Protein AF-A0A1A1YU60-F1 (afdb_monomer_lite)

Secondary structure (DSSP, 8-state):
-----TT--TTSEE----SSS-TTTT-HHHHTT---SSS-EEEEEEETTEEEEE-TTT--EEEEEGGG---------

Structure (mmCIF, N/CA/C/O backbone):
data_AF-A0A1A1YU60-F1
#
_entry.id   AF-A0A1A1YU60-F1
#
loop_
_atom_site.group_PDB
_atom_site.id
_atom_site.type_symbol
_atom_site.label_atom_id
_atom_site.label_alt_id
_atom_site.label_comp_id
_atom_site.label_asym_id
_atom_site.label_entity_id
_atom_site.label_seq_id
_atom_site.pdbx_PDB_ins_code
_atom_site.Cartn_x
_atom_site.Cartn_y
_atom_site.Cartn_z
_atom_site.occupancy
_atom_site.B_iso_or_equiv
_atom_site.auth_seq_id
_atom_site.auth_comp_id
_atom_site.auth_asym_id
_atom_site.auth_atom_id
_atom_site.pdbx_PDB_model_num
ATOM 1 N N . MET A 1 1 ? -7.887 -9.330 -17.367 1.00 65.44 1 MET A N 1
ATOM 2 C CA . MET A 1 1 ? -6.620 -8.906 -16.737 1.00 65.44 1 MET A CA 1
ATOM 3 C C . MET A 1 1 ? -6.571 -7.395 -16.817 1.00 65.44 1 MET A C 1
ATOM 5 O O . MET A 1 1 ? -6.614 -6.873 -17.924 1.00 65.44 1 MET A O 1
ATOM 9 N N . LEU A 1 2 ? -6.601 -6.702 -15.680 1.00 75.06 2 LEU A N 1
ATOM 10 C CA . LEU A 1 2 ? -6.392 -5.254 -15.662 1.00 75.06 2 LEU A CA 1
ATOM 11 C C . LEU A 1 2 ? -4.895 -4.959 -15.854 1.00 75.06 2 LEU A C 1
ATOM 13 O O . LEU A 1 2 ? -4.076 -5.766 -15.410 1.00 75.06 2 LEU A O 1
ATOM 17 N N . PRO A 1 3 ? -4.520 -3.843 -16.501 1.00 85.81 3 PRO A N 1
ATOM 18 C CA . PRO A 1 3 ? -3.120 -3.480 -16.651 1.00 85.81 3 PRO A CA 1
ATOM 19 C C . PRO A 1 3 ? -2.568 -2.999 -15.305 1.00 85.81 3 PRO A C 1
ATOM 21 O O . PRO A 1 3 ? -2.861 -1.892 -14.856 1.00 85.81 3 PRO A O 1
ATOM 24 N N . ILE A 1 4 ? -1.782 -3.851 -14.653 1.00 87.94 4 ILE A N 1
ATOM 25 C CA . ILE A 1 4 ? -0.993 -3.484 -13.476 1.00 87.94 4 ILE A CA 1
ATOM 26 C C . ILE A 1 4 ? 0.333 -2.893 -13.960 1.00 87.94 4 ILE A C 1
ATOM 28 O O . ILE A 1 4 ? 0.917 -3.379 -14.930 1.00 87.94 4 ILE A O 1
ATOM 32 N N . ASP A 1 5 ? 0.769 -1.812 -13.321 1.00 85.62 5 ASP A N 1
ATOM 33 C CA . ASP A 1 5 ? 2.023 -1.141 -13.635 1.00 85.62 5 ASP A CA 1
ATOM 34 C C . ASP A 1 5 ? 3.197 -2.123 -13.454 1.00 85.62 5 ASP A C 1
ATOM 36 O O . ASP A 1 5 ? 3.232 -2.854 -12.463 1.00 85.62 5 ASP A O 1
ATOM 40 N N . PRO A 1 6 ? 4.174 -2.174 -14.375 1.00 85.56 6 PRO A N 1
ATOM 41 C CA . PRO A 1 6 ? 5.295 -3.111 -14.280 1.00 85.56 6 PRO A CA 1
ATOM 42 C C . PRO A 1 6 ? 6.175 -2.898 -13.038 1.00 85.56 6 PRO A C 1
ATOM 44 O O . PRO A 1 6 ? 6.920 -3.799 -12.658 1.00 85.56 6 PRO A O 1
ATOM 47 N N . THR A 1 7 ? 6.108 -1.726 -12.402 1.00 86.25 7 THR A N 1
ATOM 48 C CA . THR A 1 7 ? 6.816 -1.412 -11.152 1.00 86.25 7 THR A CA 1
ATOM 49 C C . THR A 1 7 ? 6.005 -1.747 -9.897 1.00 86.25 7 THR A C 1
ATOM 51 O O . THR A 1 7 ? 6.497 -1.571 -8.780 1.00 86.25 7 THR A O 1
ATOM 54 N N . ALA A 1 8 ? 4.773 -2.241 -10.053 1.00 89.25 8 ALA A N 1
ATOM 55 C CA . ALA A 1 8 ? 3.920 -2.632 -8.945 1.00 89.25 8 ALA A CA 1
ATOM 56 C C . ALA A 1 8 ? 4.475 -3.877 -8.235 1.00 89.25 8 ALA A C 1
ATOM 58 O O . ALA A 1 8 ? 4.448 -4.992 -8.754 1.00 89.25 8 ALA A O 1
ATOM 59 N N . ASP A 1 9 ? 4.945 -3.681 -7.006 1.00 87.38 9 ASP A N 1
ATOM 60 C CA . ASP A 1 9 ? 5.465 -4.737 -6.141 1.00 87.38 9 ASP A CA 1
ATOM 61 C C . ASP A 1 9 ? 4.438 -5.057 -5.036 1.00 87.38 9 ASP A C 1
ATOM 63 O O . ASP A 1 9 ? 4.098 -4.160 -4.257 1.00 87.38 9 ASP A O 1
ATOM 67 N N . PRO A 1 10 ? 3.948 -6.309 -4.907 1.00 85.69 10 PRO A N 1
ATOM 68 C CA . PRO A 1 10 ? 3.038 -6.713 -3.829 1.00 85.69 10 PRO A CA 1
ATOM 69 C C . PRO A 1 10 ? 3.583 -6.484 -2.411 1.00 85.69 10 PRO A C 1
ATOM 71 O O . PRO A 1 10 ? 2.805 -6.385 -1.461 1.00 85.69 10 PRO A O 1
ATOM 74 N N . CYS A 1 11 ? 4.904 -6.390 -2.240 1.00 89.38 11 CYS A N 1
ATOM 75 C CA . CYS A 1 11 ? 5.530 -6.052 -0.964 1.00 89.38 11 CYS A CA 1
ATOM 76 C C . CYS A 1 11 ? 5.353 -4.566 -0.613 1.00 89.38 11 CYS A C 1
ATOM 78 O O . CYS A 1 11 ? 5.323 -4.209 0.568 1.00 89.38 11 CYS A O 1
ATOM 80 N N . ARG A 1 12 ? 5.199 -3.695 -1.619 1.00 92.50 12 ARG A N 1
ATOM 81 C CA . ARG A 1 12 ? 5.031 -2.245 -1.464 1.00 92.50 12 ARG A CA 1
ATOM 82 C C . ARG A 1 12 ? 3.551 -1.893 -1.371 1.00 92.50 12 ARG A C 1
ATOM 84 O O . ARG A 1 12 ? 2.885 -1.624 -2.368 1.00 92.50 12 ARG A O 1
ATOM 91 N N . ARG A 1 13 ? 3.039 -1.886 -0.141 1.00 93.00 13 ARG A N 1
ATOM 92 C CA . ARG A 1 13 ? 1.611 -1.704 0.152 1.00 93.00 13 ARG A CA 1
ATOM 93 C C . ARG A 1 13 ? 1.331 -0.357 0.802 1.00 93.00 13 ARG A C 1
ATOM 95 O O . ARG A 1 13 ? 2.058 0.072 1.695 1.00 93.00 13 ARG A O 1
ATOM 102 N N . ALA A 1 14 ? 0.242 0.278 0.385 1.00 92.06 14 ALA A N 1
ATOM 103 C CA . ALA A 1 14 ? -0.292 1.480 1.010 1.00 92.06 14 ALA A CA 1
ATOM 104 C C . ALA A 1 14 ? -1.766 1.291 1.395 1.00 92.06 14 ALA A C 1
ATOM 106 O O . ALA A 1 14 ? -2.594 0.909 0.571 1.00 92.06 14 ALA A O 1
ATOM 107 N N . TRP A 1 15 ? -2.112 1.617 2.641 1.00 90.19 15 TRP A N 1
ATOM 108 C CA . TRP A 1 15 ? -3.482 1.555 3.166 1.00 90.19 15 TRP A CA 1
ATOM 109 C C . TRP A 1 15 ? -4.180 2.902 3.002 1.00 90.19 15 TRP A C 1
ATOM 111 O O . TRP A 1 15 ? -4.380 3.658 3.955 1.00 90.19 15 TRP A O 1
ATOM 121 N N . LEU A 1 16 ? -4.495 3.227 1.750 1.00 88.19 16 LEU A N 1
ATOM 122 C CA . LEU A 1 16 ? -5.233 4.427 1.371 1.00 88.19 16 LEU A CA 1
ATOM 123 C C . LEU A 1 16 ? -6.492 4.034 0.587 1.00 88.19 16 LEU A C 1
ATOM 125 O O . LEU A 1 16 ? -6.447 3.072 -0.185 1.00 88.19 16 LEU A O 1
ATOM 129 N N . PRO A 1 17 ? -7.614 4.752 0.773 1.00 87.00 17 PRO A N 1
ATOM 130 C CA . PRO A 1 17 ? -8.824 4.479 0.015 1.00 87.00 17 PRO A CA 1
ATOM 131 C C . PRO A 1 17 ? -8.596 4.812 -1.460 1.00 87.00 17 PRO A C 1
ATOM 133 O O . PRO A 1 17 ? -7.993 5.838 -1.788 1.00 87.00 17 PRO A O 1
ATOM 136 N N . CYS A 1 18 ? -9.110 3.968 -2.352 1.00 89.44 18 CYS A N 1
ATOM 137 C CA . CYS A 1 18 ? -9.127 4.291 -3.770 1.00 89.44 18 CYS A CA 1
ATOM 138 C C . CYS A 1 18 ? -10.117 5.451 -4.020 1.00 89.44 18 CYS A C 1
ATOM 140 O O . CYS A 1 18 ? -11.212 5.457 -3.449 1.00 89.44 18 CYS A O 1
ATOM 142 N N . PRO A 1 19 ? -9.767 6.448 -4.854 1.00 88.62 19 PRO A N 1
ATOM 143 C CA . PRO A 1 19 ? -10.683 7.534 -5.201 1.00 88.62 19 PRO A CA 1
ATOM 144 C C . PRO A 1 19 ? -11.759 7.128 -6.221 1.00 88.62 19 PRO A C 1
ATOM 146 O O . PRO A 1 19 ? -12.725 7.863 -6.382 1.00 88.62 19 PRO A O 1
ATOM 149 N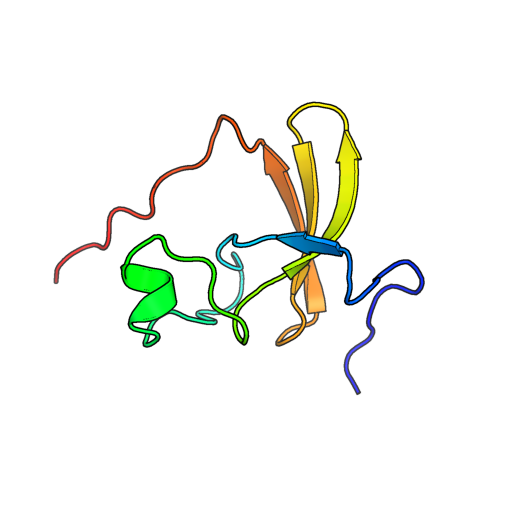 N . ASN A 1 20 ? -11.592 5.997 -6.917 1.00 89.62 20 ASN A N 1
ATOM 150 C CA . ASN A 1 20 ? -12.469 5.579 -8.018 1.00 89.62 20 ASN A CA 1
ATOM 151 C C . ASN A 1 20 ? -13.391 4.399 -7.670 1.00 89.62 20 ASN A C 1
ATOM 153 O O . ASN A 1 20 ? -14.459 4.263 -8.253 1.00 89.62 20 ASN A O 1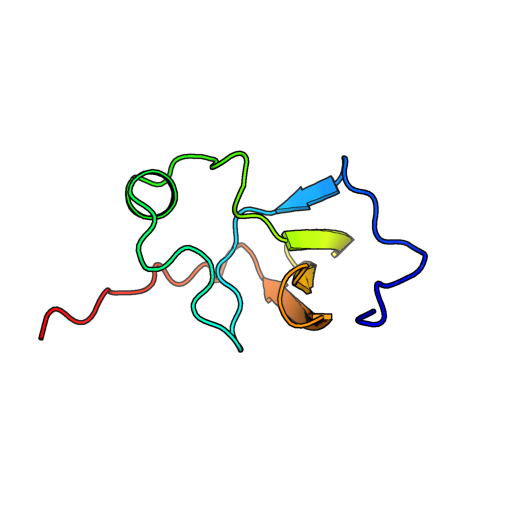
ATOM 157 N N . CYS A 1 21 ? -12.998 3.535 -6.732 1.00 88.69 21 CYS A N 1
ATOM 158 C CA . CYS A 1 21 ? -13.837 2.425 -6.281 1.00 88.69 21 CYS A CA 1
ATOM 159 C C . CYS A 1 21 ? -13.885 2.341 -4.757 1.00 88.69 21 CYS A C 1
ATOM 161 O O . CYS A 1 21 ? -12.904 2.645 -4.078 1.00 88.69 21 CYS A O 1
ATOM 163 N N . ASP A 1 22 ? -14.986 1.820 -4.228 1.00 85.19 22 ASP A N 1
ATOM 164 C CA . ASP A 1 22 ? -15.218 1.656 -2.790 1.00 85.19 22 ASP A CA 1
ATOM 165 C C . ASP A 1 22 ? -14.598 0.376 -2.210 1.00 85.19 22 ASP A C 1
ATOM 167 O O . ASP A 1 22 ? -15.166 -0.307 -1.360 1.00 85.19 22 ASP A O 1
ATOM 171 N N . GLN A 1 23 ? -13.381 0.048 -2.652 1.00 83.62 23 GLN A N 1
ATOM 172 C CA . GLN A 1 23 ? -12.624 -1.069 -2.097 1.00 83.62 23 GLN A CA 1
ATOM 173 C C . GLN A 1 23 ? -12.436 -0.875 -0.583 1.00 83.62 23 GLN A C 1
ATOM 175 O O . GLN A 1 23 ? -11.913 0.148 -0.139 1.00 83.62 23 GLN A O 1
ATOM 180 N N . GLY A 1 24 ? -12.826 -1.882 0.199 1.00 80.12 24 GLY A N 1
ATOM 181 C CA . GLY A 1 24 ? -12.696 -1.863 1.654 1.00 80.12 24 GLY A CA 1
ATOM 182 C C . GLY A 1 24 ? -13.753 -1.026 2.381 1.00 80.12 24 GLY A C 1
ATOM 183 O O . GLY A 1 24 ? -13.647 -0.897 3.597 1.00 80.12 24 GLY A O 1
ATOM 184 N N . ALA A 1 25 ? -14.770 -0.489 1.689 1.00 81.88 25 ALA A N 1
ATOM 185 C CA . ALA A 1 25 ? -15.855 0.257 2.334 1.00 81.88 25 ALA A CA 1
ATOM 186 C C . ALA A 1 25 ? -16.612 -0.598 3.364 1.00 81.88 25 ALA A C 1
ATOM 188 O O . ALA A 1 25 ? -16.806 -0.155 4.493 1.00 81.88 25 ALA A O 1
ATOM 189 N N . ASP A 1 26 ? -16.916 -1.852 3.027 1.00 84.00 26 ASP A N 1
ATOM 190 C CA . ASP A 1 26 ? -17.613 -2.795 3.917 1.00 84.00 26 ASP A CA 1
ATOM 191 C C . ASP A 1 26 ? -16.658 -3.622 4.800 1.00 84.00 26 ASP A C 1
ATOM 193 O O . ASP A 1 26 ? -17.071 -4.548 5.498 1.00 84.00 26 ASP A O 1
ATOM 197 N N . CYS A 1 27 ? -15.354 -3.323 4.778 1.00 85.88 27 CYS A N 1
ATOM 198 C CA . CYS A 1 27 ? -14.366 -4.072 5.546 1.00 85.88 27 CYS A CA 1
ATOM 199 C C . CYS A 1 27 ? -14.176 -3.476 6.943 1.00 85.88 27 CYS A C 1
ATOM 201 O O . CYS A 1 27 ? -13.657 -2.371 7.097 1.00 85.88 27 CYS A O 1
ATOM 203 N N . VAL A 1 28 ? -14.510 -4.262 7.969 1.00 85.12 28 VAL A N 1
ATOM 204 C CA . VAL A 1 28 ? -14.382 -3.871 9.383 1.00 85.12 28 VAL A CA 1
ATOM 205 C C . VAL A 1 28 ? -12.949 -3.452 9.743 1.00 85.12 28 VAL A C 1
ATOM 207 O O . VAL A 1 28 ? -12.760 -2.453 10.432 1.00 85.12 28 VAL A O 1
ATOM 210 N N . GLU A 1 29 ? -11.928 -4.152 9.239 1.00 84.88 29 GLU A N 1
ATOM 211 C CA . GLU A 1 29 ? -10.520 -3.805 9.497 1.00 84.88 29 GLU A CA 1
ATOM 212 C C . GLU A 1 29 ? -10.110 -2.475 8.849 1.00 84.88 29 GLU A C 1
ATOM 214 O O . GLU A 1 29 ? -9.386 -1.679 9.443 1.00 84.88 29 GLU A O 1
ATOM 219 N N . CYS A 1 30 ? -10.598 -2.196 7.637 1.00 84.56 30 CYS A N 1
ATOM 220 C CA . CYS A 1 30 ? -10.347 -0.916 6.971 1.00 84.56 30 CYS A CA 1
ATOM 221 C C . CYS A 1 30 ? -11.025 0.250 7.697 1.00 84.56 30 CYS A C 1
ATOM 223 O O . CYS A 1 30 ? -10.502 1.367 7.699 1.00 84.56 30 CYS A O 1
ATOM 225 N N . GLN A 1 31 ? -12.174 -0.006 8.325 1.00 82.25 31 GLN A N 1
ATOM 226 C CA . GLN A 1 31 ? -12.891 0.980 9.130 1.00 82.25 31 GLN A CA 1
ATOM 227 C C . GLN A 1 31 ? -12.228 1.214 10.496 1.00 82.25 31 GLN A C 1
ATOM 229 O O . GLN A 1 31 ? -12.287 2.330 11.010 1.00 82.25 31 GLN A O 1
ATOM 234 N N . SER A 1 32 ? -11.541 0.216 11.062 1.00 80.19 32 SER A N 1
ATOM 235 C CA . SER A 1 32 ? -10.898 0.295 12.385 1.00 80.19 32 SER A CA 1
ATOM 236 C C . SER A 1 32 ? -9.521 0.977 12.391 1.00 80.19 32 SER A C 1
ATOM 238 O O . SER A 1 32 ? -8.795 0.901 13.381 1.00 80.19 32 SER A O 1
ATOM 240 N N . ALA A 1 33 ? -9.154 1.658 11.299 1.00 73.06 33 ALA A N 1
ATOM 241 C CA . ALA A 1 33 ? -7.828 2.242 11.063 1.00 73.06 33 ALA A CA 1
ATOM 242 C C . ALA A 1 33 ? -6.666 1.226 11.084 1.00 73.06 33 ALA A C 1
ATOM 244 O O . ALA A 1 33 ? -5.500 1.631 11.086 1.00 73.06 33 ALA A O 1
ATOM 245 N N . ALA A 1 34 ? -6.970 -0.075 11.061 1.00 79.81 34 ALA A N 1
ATOM 246 C CA . ALA A 1 34 ? -5.989 -1.144 11.008 1.00 79.81 34 ALA A CA 1
ATOM 247 C C . ALA A 1 34 ? -5.498 -1.396 9.572 1.00 79.81 34 ALA A C 1
ATOM 249 O O . ALA A 1 34 ? -6.164 -1.093 8.578 1.00 79.81 34 ALA A O 1
ATOM 250 N N . ASN A 1 35 ? -4.313 -1.998 9.466 1.00 84.81 35 ASN A N 1
ATOM 251 C CA . ASN A 1 35 ? -3.768 -2.451 8.192 1.00 84.81 35 ASN A CA 1
ATOM 252 C C . ASN A 1 35 ? -4.411 -3.792 7.808 1.00 84.81 35 ASN A C 1
ATOM 254 O O . ASN A 1 35 ? -3.999 -4.840 8.298 1.00 84.81 35 ASN A O 1
ATOM 258 N N . CYS A 1 36 ? -5.400 -3.764 6.916 1.00 88.81 36 CYS A N 1
ATOM 259 C CA . CYS A 1 36 ? -6.023 -4.975 6.378 1.00 88.81 36 CYS A CA 1
ATOM 260 C C . CYS A 1 36 ? -5.078 -5.698 5.400 1.00 88.81 36 CYS A C 1
ATOM 262 O O . CYS A 1 36 ? -4.451 -5.068 4.543 1.00 88.81 36 CYS A O 1
ATOM 264 N N . ALA A 1 37 ? -4.998 -7.028 5.479 1.00 86.31 37 ALA A N 1
ATOM 265 C CA . ALA A 1 37 ? -4.161 -7.823 4.575 1.00 86.31 37 ALA A CA 1
ATOM 266 C C . ALA A 1 37 ? -4.706 -7.877 3.133 1.00 86.31 37 ALA A C 1
ATOM 268 O O . ALA A 1 37 ? -3.927 -8.028 2.190 1.00 86.31 37 ALA A O 1
ATOM 269 N N . SER A 1 38 ? -6.022 -7.720 2.966 1.00 87.75 38 SER A N 1
ATOM 270 C CA . SER A 1 38 ? -6.717 -7.833 1.676 1.00 87.75 38 SER A CA 1
ATOM 271 C C . SER A 1 38 ? -6.891 -6.495 0.958 1.00 87.75 38 SER A C 1
ATOM 273 O O . SER A 1 38 ? -6.902 -6.448 -0.269 1.00 87.75 38 SER A O 1
ATOM 275 N N . HIS A 1 39 ? -7.032 -5.402 1.709 1.00 89.50 39 HIS A N 1
ATOM 276 C CA . HIS A 1 39 ? -7.354 -4.086 1.160 1.00 89.50 39 HIS A CA 1
ATOM 277 C C . HIS A 1 39 ? -6.169 -3.137 1.301 1.00 89.50 39 HIS A C 1
ATOM 279 O O . HIS A 1 39 ? -5.918 -2.558 2.359 1.00 89.50 39 HIS A O 1
ATOM 285 N N . TRP A 1 40 ? -5.441 -2.992 0.203 1.00 92.38 40 TRP A N 1
ATOM 286 C CA . TRP A 1 40 ? -4.273 -2.134 0.077 1.00 92.38 40 TRP A CA 1
ATOM 287 C C . TRP A 1 40 ? -4.097 -1.726 -1.390 1.00 92.38 40 TRP A C 1
ATOM 289 O O . TRP A 1 40 ? -4.726 -2.286 -2.288 1.00 92.38 40 TRP A O 1
ATOM 299 N N . GLN A 1 41 ? -3.243 -0.734 -1.619 1.00 92.62 41 GLN A N 1
ATOM 300 C CA . GLN A 1 41 ? -2.893 -0.205 -2.936 1.00 92.62 41 GLN A CA 1
ATOM 301 C C . GLN A 1 41 ? -1.416 -0.472 -3.218 1.00 92.62 41 GLN A C 1
ATOM 303 O O . GLN A 1 41 ? -0.600 -0.408 -2.291 1.00 92.62 41 GLN A O 1
ATOM 308 N N . TYR A 1 42 ? -1.061 -0.741 -4.474 1.00 94.88 42 TYR A N 1
ATOM 309 C CA . TYR A 1 42 ? 0.342 -0.825 -4.873 1.00 94.88 42 TYR A CA 1
ATOM 310 C C . TYR A 1 42 ? 0.986 0.547 -4.718 1.00 94.88 42 TYR A C 1
ATOM 312 O O . TYR A 1 42 ? 0.514 1.523 -5.301 1.00 94.88 42 TYR A O 1
ATOM 320 N N . LEU A 1 43 ? 2.065 0.621 -3.943 1.00 95.06 43 LEU A N 1
ATOM 321 C CA . LEU A 1 43 ? 2.903 1.808 -3.846 1.00 95.06 43 LEU A CA 1
ATOM 322 C C . LEU A 1 43 ? 3.976 1.749 -4.934 1.00 95.06 43 LEU A C 1
ATOM 324 O O . LEU A 1 43 ? 4.996 1.078 -4.776 1.00 95.06 43 LEU A O 1
ATOM 328 N N . LEU A 1 44 ? 3.740 2.478 -6.024 1.00 94.69 44 LEU A N 1
ATOM 329 C CA . LEU A 1 44 ? 4.647 2.525 -7.171 1.00 94.69 44 LEU A CA 1
ATOM 330 C C . LEU A 1 44 ? 5.897 3.343 -6.835 1.00 94.69 44 LEU A C 1
ATOM 332 O O . LEU A 1 44 ? 7.030 2.902 -7.016 1.00 94.69 44 LEU A O 1
ATOM 336 N N . SER A 1 45 ? 5.698 4.539 -6.281 1.00 93.38 45 SER A N 1
ATOM 337 C CA . SER A 1 45 ? 6.790 5.397 -5.820 1.00 93.38 45 SER A CA 1
ATOM 338 C C . SER A 1 45 ? 6.331 6.388 -4.753 1.00 93.38 45 SER A C 1
ATOM 340 O O . SER A 1 45 ? 5.143 6.673 -4.599 1.00 93.38 45 SER A O 1
ATOM 342 N N . SER A 1 46 ? 7.290 6.923 -4.003 1.00 91.88 46 SER A N 1
ATOM 343 C CA . SER A 1 46 ? 7.071 7.972 -3.009 1.00 91.88 46 SER A CA 1
ATOM 344 C C . SER A 1 46 ? 8.074 9.100 -3.220 1.00 91.88 46 SER A C 1
ATOM 346 O O . SER A 1 46 ? 9.277 8.850 -3.279 1.00 91.88 46 SER A O 1
ATOM 348 N N . GLN A 1 47 ? 7.586 10.334 -3.293 1.00 93.56 47 GLN A N 1
ATOM 349 C CA . GLN A 1 47 ? 8.390 11.548 -3.375 1.00 93.56 47 GLN A CA 1
ATOM 350 C C . GLN A 1 47 ? 8.057 12.437 -2.177 1.00 93.56 47 GLN A C 1
ATOM 352 O O . GLN A 1 47 ? 7.023 13.109 -2.134 1.00 93.56 47 GLN A O 1
ATOM 357 N N . ALA A 1 48 ? 8.936 12.409 -1.173 1.00 91.25 48 ALA A N 1
ATOM 358 C CA . ALA A 1 48 ? 8.702 13.017 0.134 1.00 91.25 48 ALA A CA 1
ATOM 359 C C . ALA A 1 48 ? 7.367 12.552 0.751 1.00 91.25 48 ALA A C 1
ATOM 361 O O . ALA A 1 48 ? 7.245 11.407 1.172 1.00 91.25 48 ALA A O 1
ATOM 362 N N . THR A 1 49 ? 6.365 13.430 0.807 1.00 90.75 49 THR A N 1
ATOM 363 C CA . THR A 1 49 ? 5.042 13.134 1.387 1.00 90.75 49 THR A CA 1
ATOM 364 C C . THR A 1 49 ? 4.007 12.722 0.346 1.00 90.75 49 THR A C 1
ATOM 366 O O . THR A 1 49 ? 2.921 12.276 0.719 1.00 90.75 49 THR A O 1
ATOM 369 N N . VAL A 1 50 ? 4.333 12.840 -0.943 1.00 93.75 50 VAL A N 1
ATOM 370 C CA . VAL A 1 50 ? 3.477 12.424 -2.053 1.00 93.75 50 VAL A CA 1
ATOM 371 C C . VAL A 1 50 ? 3.752 10.962 -2.377 1.00 93.75 50 VAL A C 1
ATOM 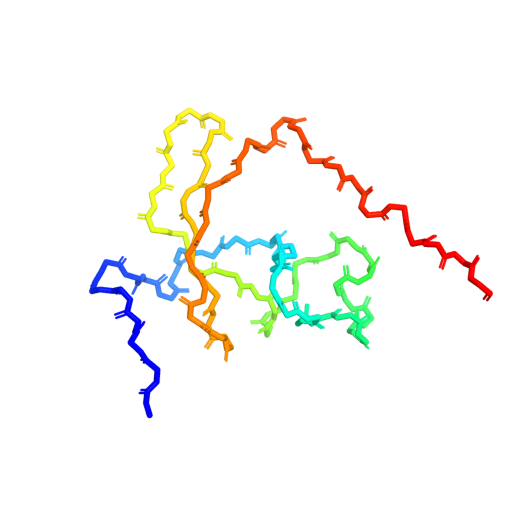373 O O . VAL A 1 50 ? 4.900 10.559 -2.550 1.00 93.75 50 VAL A O 1
ATOM 376 N N . VAL A 1 51 ? 2.696 10.166 -2.474 1.00 93.94 51 VAL A N 1
ATOM 377 C CA . VAL A 1 51 ? 2.759 8.763 -2.890 1.00 93.94 51 VAL A CA 1
ATOM 378 C C . VAL A 1 51 ? 2.010 8.575 -4.198 1.00 93.94 51 VAL A C 1
ATOM 380 O O . VAL A 1 51 ? 0.945 9.163 -4.390 1.00 93.94 51 VAL A O 1
ATOM 383 N N . HIS A 1 52 ? 2.567 7.750 -5.077 1.00 94.69 52 HIS A N 1
ATOM 384 C CA . HIS A 1 52 ? 1.987 7.349 -6.352 1.00 94.69 52 HIS A CA 1
ATOM 385 C C . HIS A 1 52 ? 1.499 5.910 -6.227 1.00 94.69 52 HIS A C 1
ATOM 387 O O . HIS A 1 52 ? 2.267 5.017 -5.857 1.00 94.69 52 HIS A O 1
ATOM 393 N N . LEU A 1 53 ? 0.214 5.702 -6.488 1.00 95.12 53 LEU A N 1
ATOM 394 C CA . LEU A 1 53 ? -0.497 4.484 -6.133 1.00 95.12 53 LEU A CA 1
ATOM 395 C C . LEU A 1 53 ? -1.235 3.900 -7.328 1.00 95.12 53 LEU A C 1
ATOM 397 O O . LEU A 1 53 ? -1.724 4.644 -8.180 1.00 95.12 53 LEU A O 1
ATOM 401 N N . GLN A 1 54 ? -1.382 2.576 -7.319 1.00 94.62 54 GLN A N 1
ATOM 402 C CA . GLN A 1 54 ? -2.291 1.856 -8.199 1.00 94.62 54 GLN A CA 1
ATOM 403 C C . GLN A 1 54 ? -3.240 0.965 -7.405 1.00 94.62 54 GLN A C 1
ATOM 405 O O . GLN A 1 54 ? -2.819 0.226 -6.513 1.00 94.62 54 GLN A O 1
ATOM 410 N N . CYS A 1 55 ? -4.522 0.988 -7.766 1.00 92.94 55 CYS A N 1
ATOM 411 C CA . CYS A 1 55 ? -5.500 0.105 -7.149 1.00 92.94 55 CYS A CA 1
ATOM 412 C C . CYS A 1 55 ? -5.462 -1.298 -7.766 1.00 92.94 55 CYS A C 1
ATOM 414 O O . CYS A 1 55 ? -5.632 -1.408 -8.980 1.00 92.94 55 CYS A O 1
ATOM 416 N N . PRO A 1 56 ? -5.334 -2.381 -6.973 1.00 91.19 56 PRO A N 1
ATOM 417 C CA . PRO A 1 56 ? -5.367 -3.741 -7.508 1.00 91.19 56 PRO A CA 1
ATOM 418 C C . PRO A 1 56 ? -6.745 -4.134 -8.069 1.00 91.19 56 PRO A C 1
ATOM 420 O O . PRO A 1 56 ? -6.824 -5.017 -8.915 1.00 91.19 56 PRO A O 1
ATOM 423 N N . ASN A 1 57 ? -7.832 -3.487 -7.623 1.00 89.81 57 ASN A N 1
ATOM 424 C CA . ASN A 1 57 ? -9.199 -3.858 -8.005 1.00 89.81 57 ASN A CA 1
ATOM 425 C C . ASN A 1 57 ? -9.680 -3.198 -9.308 1.00 89.81 57 ASN A C 1
ATOM 427 O O . ASN A 1 57 ? -10.398 -3.818 -10.083 1.00 89.81 57 ASN A O 1
ATOM 431 N N . CYS A 1 58 ? -9.311 -1.936 -9.548 1.00 92.00 58 CYS A N 1
ATOM 432 C CA . CYS A 1 58 ? -9.781 -1.165 -10.708 1.00 92.00 58 CYS A CA 1
ATOM 433 C C . CYS 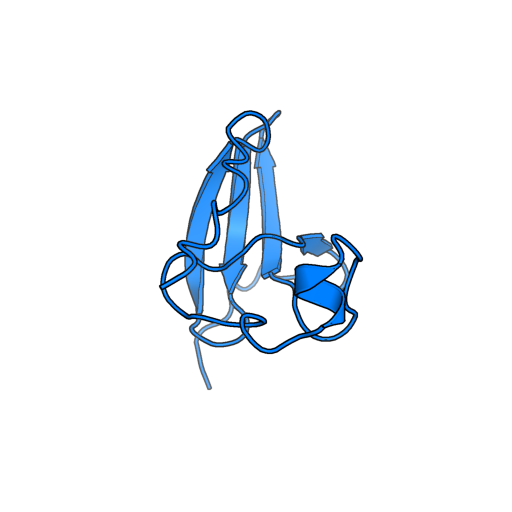A 1 58 ? -8.651 -0.590 -11.576 1.00 92.00 58 CYS A C 1
ATOM 435 O O . CYS A 1 58 ? -8.930 0.091 -12.558 1.00 92.00 58 CYS A O 1
ATOM 437 N N . ALA A 1 59 ? -7.385 -0.835 -11.214 1.00 92.06 59 ALA A N 1
ATOM 438 C CA . ALA A 1 59 ? -6.184 -0.320 -11.878 1.00 92.06 59 ALA A CA 1
ATOM 439 C C . ALA A 1 59 ? -6.080 1.212 -11.988 1.00 92.06 59 ALA A C 1
ATOM 441 O O . ALA A 1 59 ? -5.175 1.713 -12.654 1.00 92.06 59 ALA A O 1
ATOM 442 N N . THR A 1 60 ? -6.942 1.970 -11.300 1.00 92.12 60 THR A N 1
ATOM 443 C CA . THR A 1 60 ? -6.820 3.428 -11.214 1.00 92.12 60 THR A CA 1
ATOM 444 C C . THR A 1 60 ? -5.463 3.809 -10.636 1.00 92.12 60 THR A C 1
ATOM 446 O O . THR A 1 60 ? -5.068 3.302 -9.584 1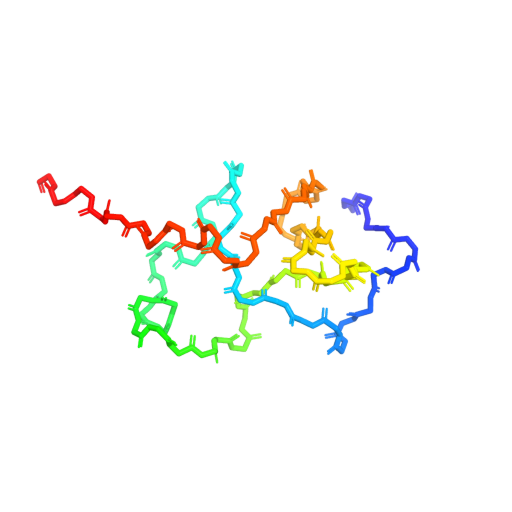.00 92.12 60 THR A O 1
ATOM 449 N N . LEU A 1 61 ? -4.791 4.734 -11.319 1.00 93.44 61 LEU A N 1
ATOM 450 C CA . LEU A 1 61 ? -3.544 5.359 -10.899 1.00 93.44 61 LEU A CA 1
ATOM 451 C C . LEU A 1 61 ? -3.836 6.743 -10.333 1.00 93.44 61 LEU A C 1
ATOM 453 O O . LEU A 1 61 ? -4.581 7.519 -10.932 1.00 93.44 61 LEU A O 1
ATOM 457 N N . TRP A 1 62 ? -3.247 7.069 -9.189 1.00 94.69 62 TRP A N 1
ATOM 458 C CA . TRP A 1 62 ? -3.356 8.412 -8.629 1.00 94.69 62 TRP A CA 1
ATOM 459 C C . TRP A 1 62 ? -2.162 8.753 -7.752 1.00 94.69 62 TRP A C 1
ATOM 461 O O . TRP A 1 62 ? -1.377 7.895 -7.355 1.00 94.69 62 TRP A O 1
ATOM 471 N N . SER A 1 63 ? -2.036 10.042 -7.448 1.00 94.31 63 SER A N 1
ATOM 472 C CA . SER A 1 63 ? -1.025 10.555 -6.529 1.00 94.31 63 SER A CA 1
ATOM 473 C C . SER A 1 63 ? -1.709 11.297 -5.392 1.00 94.31 63 SER A C 1
ATOM 475 O O . SER A 1 63 ? -2.676 12.021 -5.627 1.00 94.31 63 SER A O 1
ATOM 477 N N . THR A 1 64 ? -1.231 11.133 -4.163 1.00 92.12 64 THR A N 1
ATOM 478 C CA . THR A 1 64 ? -1.782 11.859 -3.013 1.00 92.12 64 THR A CA 1
ATOM 479 C C . THR A 1 64 ? -0.700 12.261 -2.027 1.00 92.12 64 THR A C 1
ATOM 481 O O . THR A 1 64 ? 0.247 11.517 -1.792 1.00 92.12 64 THR A O 1
ATOM 484 N N . ASP A 1 65 ? -0.863 13.435 -1.419 1.00 91.81 65 ASP A N 1
ATOM 485 C CA . ASP A 1 65 ? -0.040 13.869 -0.292 1.00 91.81 65 ASP A CA 1
ATOM 486 C C . ASP A 1 65 ? -0.575 13.226 0.993 1.00 91.81 65 ASP A C 1
ATOM 488 O O . ASP A 1 65 ? -1.735 13.409 1.369 1.00 91.81 65 ASP A O 1
ATOM 492 N N . THR A 1 66 ? 0.273 12.461 1.669 1.00 86.44 66 THR A N 1
ATOM 493 C CA . THR A 1 66 ? -0.048 11.763 2.919 1.00 86.44 66 THR A CA 1
ATOM 494 C C . THR A 1 66 ? -0.291 12.716 4.092 1.00 86.44 66 THR A C 1
ATOM 496 O O . THR A 1 66 ? -1.029 12.359 5.008 1.00 86.44 66 THR A O 1
ATOM 499 N N . ARG A 1 67 ? 0.220 13.958 4.053 1.00 84.06 67 ARG A N 1
ATOM 500 C CA . ARG A 1 67 ? -0.116 15.006 5.039 1.00 84.06 67 ARG A CA 1
ATOM 501 C C . ARG A 1 67 ? -1.545 15.491 4.886 1.00 84.06 67 ARG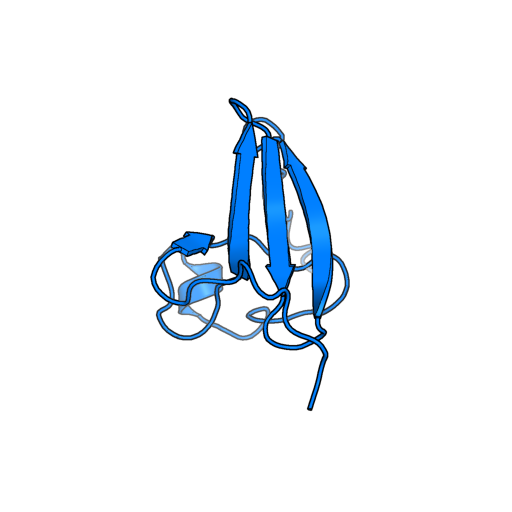 A C 1
ATOM 503 O O . ARG A 1 67 ? -2.187 15.859 5.862 1.00 84.06 67 ARG A O 1
ATOM 510 N N . LYS A 1 68 ? -2.051 15.486 3.652 1.00 73.19 68 LYS A N 1
ATOM 511 C CA . LYS A 1 68 ? -3.426 15.877 3.343 1.00 73.19 68 LYS A CA 1
ATOM 512 C C . LYS A 1 68 ? -4.414 14.752 3.600 1.00 73.19 68 LYS A C 1
ATOM 514 O O . LYS A 1 68 ? -5.540 14.894 3.128 1.00 73.19 68 LYS A O 1
ATOM 519 N N . ARG A 1 69 ? -4.019 13.664 4.291 1.00 62.72 69 ARG A N 1
ATOM 520 C CA . ARG A 1 69 ? -4.872 12.503 4.581 1.00 62.72 69 ARG A CA 1
ATOM 521 C C . ARG A 1 69 ? -6.158 12.992 5.230 1.00 62.72 69 ARG A C 1
ATOM 523 O O . ARG A 1 69 ? -6.276 13.171 6.438 1.00 62.72 69 ARG A O 1
ATOM 530 N N . THR A 1 70 ? -7.121 13.236 4.359 1.00 55.72 70 THR A N 1
ATOM 531 C CA . THR A 1 70 ? -8.462 13.651 4.677 1.00 55.72 70 THR A CA 1
ATOM 532 C C . THR A 1 70 ? -9.060 12.354 5.147 1.00 55.72 70 THR A C 1
ATOM 534 O O . THR A 1 70 ? -9.319 11.447 4.356 1.00 55.72 70 THR A O 1
ATOM 537 N N . VAL A 1 71 ? -9.142 12.202 6.464 1.00 54.62 71 VAL A N 1
ATOM 538 C CA . VAL A 1 71 ? -9.958 11.161 7.073 1.00 54.62 71 VAL A CA 1
ATOM 539 C C . VAL A 1 71 ? -11.298 11.270 6.352 1.00 54.62 71 VAL A C 1
ATOM 541 O O . VAL A 1 71 ? -11.895 12.351 6.380 1.00 54.62 71 VAL A O 1
ATOM 544 N N . ARG A 1 72 ? -11.714 10.233 5.603 1.00 53.12 72 ARG A N 1
ATOM 545 C CA . ARG A 1 72 ? -13.072 10.187 5.050 1.00 53.12 72 ARG A CA 1
ATOM 546 C C . ARG A 1 72 ? -13.968 10.445 6.264 1.00 53.12 72 ARG A C 1
ATOM 548 O O . ARG A 1 72 ? -14.064 9.598 7.145 1.00 53.12 72 ARG A O 1
ATOM 555 N N . ARG A 1 73 ? -14.555 11.644 6.365 1.00 50.66 73 ARG A N 1
ATOM 556 C CA . ARG A 1 73 ? -15.732 11.852 7.201 1.00 50.66 73 ARG A CA 1
ATOM 557 C C . ARG A 1 73 ? -16.749 10.932 6.557 1.00 50.66 73 ARG A C 1
ATOM 559 O O . ARG A 1 73 ? -17.286 11.279 5.509 1.00 50.66 73 ARG A O 1
ATOM 566 N N . TYR A 1 74 ? -16.912 9.731 7.103 1.00 49.38 74 TYR A N 1
ATOM 567 C CA . TYR A 1 74 ? -18.057 8.906 6.775 1.00 49.38 74 TYR A CA 1
ATOM 568 C C . TYR A 1 74 ? -19.266 9.812 7.005 1.00 49.38 74 TYR A C 1
ATOM 570 O O . TYR A 1 74 ? -19.522 10.243 8.131 1.00 49.38 74 TYR A O 1
ATOM 578 N N . LYS A 1 75 ? -19.920 10.238 5.920 1.00 39.25 75 LYS A N 1
ATOM 579 C CA . LYS A 1 75 ? -21.227 10.873 6.021 1.00 39.25 75 LYS A CA 1
ATOM 580 C C . LYS A 1 75 ? -22.128 9.762 6.542 1.00 39.25 75 LYS A C 1
ATOM 582 O O . LYS A 1 75 ? -22.493 8.876 5.779 1.00 39.25 75 LYS A O 1
ATOM 587 N N . ALA A 1 76 ? -22.389 9.776 7.845 1.00 41.50 76 ALA A N 1
ATOM 588 C CA . ALA A 1 76 ? -23.539 9.090 8.395 1.00 41.50 76 ALA A CA 1
ATOM 589 C C . ALA A 1 76 ? -24.763 9.697 7.695 1.00 41.50 76 ALA A C 1
ATOM 591 O O . ALA A 1 76 ? -25.003 10.903 7.813 1.00 41.50 76 ALA A O 1
ATOM 592 N N . ALA A 1 77 ? -25.414 8.889 6.864 1.00 40.31 77 ALA A N 1
ATOM 593 C CA . ALA A 1 77 ? -26.764 9.123 6.377 1.00 40.31 77 ALA A CA 1
ATOM 594 C C . ALA A 1 77 ? -27.714 8.309 7.255 1.00 40.31 77 ALA A C 1
ATOM 596 O O . ALA A 1 77 ? -27.313 7.183 7.633 1.00 40.31 77 ALA A O 1
#

Foldseek 3Di:
DDDDDPLFDLVQWALDQDPPDRFCVPPPCNVVVHDDPVGTWGFSDDDPQKTWTAGPPHRDTDIDRNVPRPPPPPPPD

Radius of gyration: 12.47 Å; chains: 1; bounding box: 36×25×29 Å

Sequence (77 aa):
MLPIDPTADPCRRAWLPCPNCDQGADCVECQSAANCASHWQYLLSSQATVVHLQCPNCATLWSTDTRKRTVRRYKAA

pLDDT: mean 83.64, std 13.75, range [39.25, 95.12]